Protein AF-A0Y397-F1 (afdb_monomer_lite)

Structure (mmCIF, N/CA/C/O backbone):
data_AF-A0Y397-F1
#
_entry.id   AF-A0Y397-F1
#
loop_
_atom_site.group_PDB
_atom_site.id
_atom_site.type_symbol
_atom_site.label_atom_id
_atom_site.label_alt_id
_atom_site.label_comp_id
_atom_site.label_asym_id
_atom_site.label_entity_id
_atom_site.label_seq_id
_atom_site.pdbx_PDB_ins_code
_atom_site.Cartn_x
_atom_site.Cartn_y
_atom_site.Cartn_z
_atom_site.occupancy
_atom_site.B_iso_or_equiv
_atom_site.auth_seq_id
_atom_site.auth_comp_id
_atom_site.auth_asym_id
_atom_site.auth_atom_id
_atom_site.pdbx_PDB_model_num
ATOM 1 N N . MET A 1 1 ? -2.874 13.224 1.429 1.00 87.00 1 MET A N 1
ATOM 2 C CA . MET A 1 1 ? -1.895 12.125 1.280 1.00 87.00 1 MET A CA 1
ATOM 3 C C . MET A 1 1 ? -0.955 12.474 0.139 1.00 87.00 1 MET A C 1
ATOM 5 O O . MET A 1 1 ? -1.397 13.154 -0.779 1.00 87.00 1 MET A O 1
ATOM 9 N N . GLY A 1 2 ? 0.309 12.069 0.234 1.00 95.25 2 GLY A N 1
ATOM 10 C CA . GLY A 1 2 ? 1.360 12.349 -0.747 1.00 95.25 2 GLY A CA 1
ATOM 11 C C . GLY A 1 2 ? 2.739 12.030 -0.165 1.00 95.25 2 GLY A C 1
ATOM 12 O O . GLY A 1 2 ? 2.872 11.860 1.050 1.00 95.25 2 GLY A O 1
ATOM 13 N N . ALA A 1 3 ? 3.752 11.938 -1.020 1.00 97.38 3 ALA A N 1
ATOM 14 C CA . ALA A 1 3 ? 5.127 11.607 -0.648 1.00 97.38 3 ALA A CA 1
ATOM 15 C C . ALA A 1 3 ? 6.130 12.373 -1.520 1.00 97.38 3 ALA A C 1
ATOM 17 O O . ALA A 1 3 ? 5.757 12.976 -2.526 1.00 97.38 3 ALA A O 1
ATOM 18 N N . HIS A 1 4 ? 7.411 12.357 -1.136 1.00 94.88 4 HIS A N 1
ATO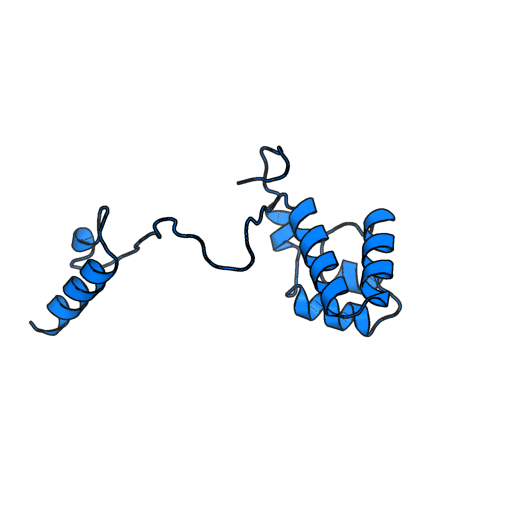M 19 C CA . HIS A 1 4 ? 8.512 12.944 -1.922 1.00 94.88 4 HIS A CA 1
ATOM 20 C C . HIS A 1 4 ? 8.325 14.437 -2.256 1.00 94.88 4 HIS A C 1
ATOM 22 O O . HIS A 1 4 ? 8.648 14.898 -3.350 1.00 94.88 4 HIS A O 1
ATOM 28 N N . GLY A 1 5 ? 7.749 15.200 -1.319 1.00 95.94 5 GLY A N 1
ATOM 29 C CA . GLY A 1 5 ? 7.466 16.631 -1.493 1.00 95.94 5 GLY A CA 1
ATOM 30 C C . GLY A 1 5 ? 6.319 16.944 -2.461 1.00 95.94 5 GLY A C 1
ATOM 31 O O . GLY A 1 5 ? 6.064 18.113 -2.739 1.00 95.94 5 GLY A O 1
ATOM 32 N N . GLN A 1 6 ? 5.617 15.926 -2.966 1.00 97.50 6 GLN A N 1
ATOM 33 C CA . GLN A 1 6 ? 4.489 16.095 -3.874 1.00 97.50 6 GLN A CA 1
ATOM 34 C C . GLN A 1 6 ? 3.173 16.170 -3.098 1.00 97.50 6 GLN A C 1
ATOM 36 O O . GLN A 1 6 ? 2.827 15.279 -2.322 1.00 97.50 6 GLN A O 1
ATOM 41 N N . TYR A 1 7 ? 2.406 17.229 -3.353 1.00 96.44 7 TYR A N 1
ATOM 42 C CA . TYR A 1 7 ? 1.102 17.486 -2.733 1.00 96.44 7 TYR A CA 1
ATOM 43 C C . TYR A 1 7 ? -0.034 16.798 -3.506 1.00 96.44 7 TYR A C 1
ATOM 45 O O . TYR A 1 7 ? -1.045 17.417 -3.833 1.00 96.44 7 TYR A O 1
ATOM 53 N N . LYS A 1 8 ? 0.148 15.520 -3.845 1.00 96.62 8 LYS A N 1
ATOM 54 C CA . LYS A 1 8 ? -0.838 14.721 -4.580 1.00 96.62 8 LYS A CA 1
ATOM 55 C C . LYS A 1 8 ? -0.718 13.236 -4.258 1.00 96.62 8 LYS A C 1
ATOM 57 O O . LYS A 1 8 ? 0.317 12.783 -3.778 1.00 96.62 8 LYS A O 1
ATOM 62 N N . TRP A 1 9 ? -1.778 12.497 -4.567 1.00 97.94 9 TRP A N 1
ATOM 63 C CA . TRP A 1 9 ? -1.823 11.041 -4.502 1.00 97.94 9 TRP A CA 1
ATOM 64 C C . TRP A 1 9 ? -2.618 10.518 -5.700 1.00 97.94 9 TRP A C 1
ATOM 66 O O . TRP A 1 9 ? -3.783 10.876 -5.867 1.00 97.94 9 TRP A O 1
ATOM 76 N N . GLU A 1 10 ? -1.984 9.704 -6.543 1.00 97.81 10 GLU A N 1
ATOM 77 C CA . GLU A 1 10 ? -2.588 9.208 -7.788 1.00 97.81 10 GLU A CA 1
ATOM 78 C C . GLU A 1 10 ? -3.328 7.894 -7.505 1.00 97.81 10 GLU A C 1
ATOM 80 O O . GLU A 1 10 ? -2.807 6.798 -7.729 1.00 97.81 10 GLU A O 1
ATOM 85 N N . ALA A 1 11 ? -4.545 7.994 -6.968 1.00 97.12 11 ALA A N 1
ATOM 86 C CA . ALA A 1 11 ? -5.345 6.830 -6.574 1.00 97.12 11 ALA A CA 1
ATOM 87 C C . ALA A 1 11 ? -5.588 5.850 -7.739 1.00 97.12 11 ALA A C 1
ATOM 89 O O . ALA A 1 11 ? -5.561 4.633 -7.543 1.00 97.12 11 ALA A O 1
ATOM 90 N N . ASP A 1 12 ? -5.745 6.369 -8.960 1.00 97.56 12 ASP A N 1
ATOM 91 C CA . ASP A 1 12 ? -5.968 5.568 -10.168 1.00 97.56 12 ASP A CA 1
ATOM 92 C C . ASP A 1 12 ? -4.789 4.643 -10.493 1.00 97.56 12 ASP A C 1
ATOM 94 O O . ASP A 1 12 ? -4.986 3.549 -11.027 1.00 97.56 12 ASP A O 1
ATOM 98 N N . VAL A 1 13 ? -3.562 5.033 -10.122 1.00 97.25 13 VAL A N 1
ATOM 99 C CA . VAL A 1 13 ? -2.377 4.174 -10.262 1.00 97.25 13 VAL A CA 1
ATOM 100 C C . VAL A 1 13 ? -2.531 2.935 -9.391 1.00 97.25 13 VAL A C 1
ATOM 102 O O . VAL A 1 13 ? -2.310 1.826 -9.870 1.00 97.25 13 VAL A O 1
ATOM 105 N N . VAL A 1 14 ? -2.944 3.115 -8.133 1.00 97.31 14 VAL A N 1
ATOM 106 C CA . VAL A 1 14 ? -3.162 2.010 -7.188 1.00 97.31 14 VAL A CA 1
ATOM 107 C C . VAL A 1 14 ? -4.333 1.143 -7.645 1.00 97.31 14 VAL A C 1
ATOM 109 O O . VAL A 1 14 ? -4.206 -0.077 -7.688 1.00 97.31 14 VAL A O 1
ATOM 112 N N . HIS A 1 15 ? -5.441 1.759 -8.059 1.00 97.56 15 HIS A N 1
ATOM 113 C CA . HIS A 1 15 ? -6.610 1.051 -8.585 1.00 97.56 15 HIS A CA 1
ATOM 114 C C . HIS A 1 15 ? -6.292 0.251 -9.864 1.00 97.56 15 HIS A C 1
ATOM 116 O O . HIS A 1 15 ? -6.877 -0.800 -10.118 1.00 97.56 15 HIS A O 1
ATOM 122 N N . GLY A 1 16 ? -5.331 0.717 -10.666 1.00 97.62 16 GLY A N 1
ATOM 123 C CA . GLY A 1 16 ? -4.840 0.031 -11.859 1.00 97.62 16 GLY A CA 1
ATOM 124 C C . GLY A 1 16 ? -3.922 -1.169 -11.593 1.00 97.62 16 GLY A C 1
ATOM 125 O O . GLY A 1 16 ? -3.559 -1.862 -12.546 1.00 97.62 16 GLY A O 1
ATOM 126 N N . VAL A 1 17 ? -3.531 -1.434 -10.341 1.00 98.31 17 VAL A N 1
ATOM 127 C CA . VAL A 1 17 ? -2.745 -2.617 -9.959 1.00 98.31 17 VAL A CA 1
ATOM 128 C C . VAL A 1 17 ? -3.689 -3.794 -9.690 1.00 98.31 17 VAL A C 1
ATOM 130 O O . VAL A 1 17 ? -4.446 -3.808 -8.726 1.00 98.31 17 VAL A O 1
ATOM 133 N N . LYS A 1 18 ? -3.635 -4.814 -10.550 1.00 98.38 18 LYS A N 1
ATOM 134 C CA . LYS A 1 18 ? -4.618 -5.914 -10.624 1.00 98.38 18 LYS A CA 1
ATOM 135 C C . LYS A 1 18 ? -4.232 -7.168 -9.836 1.00 98.38 18 LYS A C 1
ATOM 137 O O . LYS A 1 18 ? -4.950 -8.164 -9.877 1.00 98.38 18 LYS A O 1
ATOM 142 N N . ALA A 1 19 ? -3.081 -7.158 -9.173 1.00 98.25 19 ALA A N 1
ATOM 143 C CA . ALA A 1 19 ? -2.605 -8.256 -8.341 1.00 98.25 19 ALA A CA 1
ATOM 144 C C . ALA A 1 19 ? -1.665 -7.728 -7.251 1.00 98.25 19 ALA A C 1
ATOM 146 O O . ALA A 1 19 ? -1.100 -6.643 -7.378 1.00 98.25 19 ALA A O 1
ATOM 147 N N . THR A 1 20 ? -1.471 -8.497 -6.177 1.00 98.25 20 THR A N 1
ATOM 148 C CA . THR A 1 20 ? -0.524 -8.104 -5.124 1.00 98.25 20 THR A CA 1
ATOM 149 C C . THR A 1 20 ? 0.892 -7.997 -5.685 1.00 98.25 20 THR A C 1
ATOM 151 O O . THR A 1 20 ? 1.251 -8.716 -6.621 1.00 98.25 20 THR A O 1
ATOM 154 N N . ALA A 1 21 ? 1.738 -7.165 -5.072 1.00 97.88 21 ALA A N 1
ATOM 155 C CA . ALA A 1 21 ? 3.138 -7.074 -5.477 1.00 97.88 21 ALA A CA 1
ATOM 156 C C . ALA A 1 21 ? 3.834 -8.447 -5.459 1.00 97.88 21 ALA A C 1
ATOM 158 O O . ALA A 1 21 ? 4.607 -8.730 -6.361 1.00 97.88 21 ALA A O 1
ATOM 159 N N . GLY A 1 22 ? 3.519 -9.319 -4.490 1.00 98.38 22 GLY A N 1
ATOM 160 C CA . GLY A 1 22 ? 4.048 -10.689 -4.437 1.00 98.38 22 GLY A CA 1
ATOM 161 C C . GLY A 1 22 ? 3.647 -11.528 -5.651 1.00 98.38 22 GLY A C 1
ATOM 162 O O . GLY A 1 22 ? 4.503 -12.120 -6.299 1.00 98.38 22 GLY A O 1
ATOM 163 N N . THR A 1 23 ? 2.366 -11.518 -6.021 1.00 98.56 23 THR A N 1
ATOM 164 C CA . THR A 1 23 ? 1.867 -12.226 -7.212 1.00 98.56 23 THR A CA 1
ATOM 165 C C . THR A 1 23 ? 2.513 -11.705 -8.497 1.00 98.56 23 T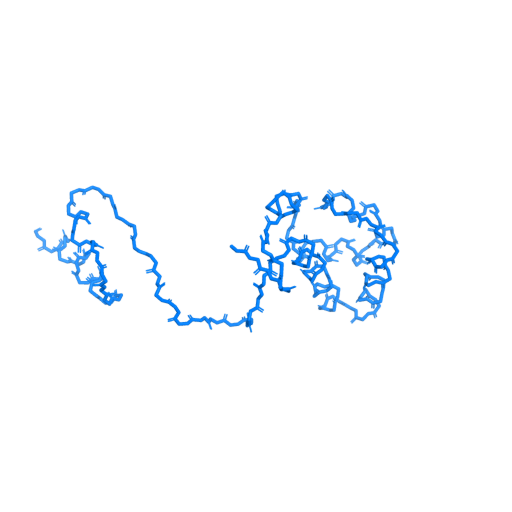HR A C 1
ATOM 167 O O . THR A 1 23 ? 2.922 -12.491 -9.348 1.00 98.56 23 THR A O 1
ATOM 170 N N . ILE A 1 24 ? 2.645 -10.381 -8.633 1.00 98.62 24 ILE A N 1
ATOM 171 C CA . ILE A 1 24 ? 3.314 -9.762 -9.785 1.00 98.62 24 ILE A CA 1
ATOM 172 C C . ILE A 1 24 ? 4.781 -10.201 -9.841 1.00 98.62 24 ILE A C 1
ATOM 174 O O . ILE A 1 24 ? 5.265 -10.567 -10.908 1.00 98.62 24 ILE A O 1
ATOM 178 N N . THR A 1 25 ? 5.476 -10.217 -8.700 1.00 98.69 25 THR A N 1
ATOM 179 C CA . THR A 1 25 ? 6.864 -10.684 -8.604 1.00 98.69 25 THR A CA 1
ATOM 180 C C . THR A 1 25 ? 7.027 -12.118 -9.095 1.00 98.69 25 THR A C 1
ATOM 182 O O . THR A 1 25 ? 7.912 -12.359 -9.909 1.00 98.69 25 THR A O 1
ATOM 185 N N . GLN A 1 26 ? 6.168 -13.047 -8.668 1.00 98.56 26 GLN A N 1
ATOM 186 C CA . GLN A 1 26 ? 6.253 -14.448 -9.098 1.00 98.56 26 GLN A CA 1
ATOM 187 C C . GLN A 1 26 ? 6.108 -14.584 -10.619 1.00 98.56 26 GLN A C 1
ATOM 189 O O . GLN A 1 26 ? 6.959 -15.181 -11.272 1.00 98.56 26 GLN A O 1
ATOM 194 N N . HIS A 1 27 ? 5.125 -13.908 -11.215 1.00 98.44 27 HIS A N 1
ATOM 195 C CA . HIS A 1 27 ? 4.968 -13.922 -12.671 1.00 98.44 27 HIS A CA 1
ATOM 196 C C . HIS A 1 27 ? 6.130 -13.264 -13.426 1.00 98.44 27 HIS A C 1
ATOM 198 O O . HIS A 1 27 ? 6.466 -13.684 -14.532 1.00 98.44 27 HIS A O 1
ATOM 204 N N . LEU A 1 28 ? 6.747 -12.227 -12.855 1.00 98.31 28 LEU A N 1
ATOM 205 C CA . LEU A 1 28 ? 7.935 -11.605 -13.440 1.00 98.31 28 LEU A CA 1
ATOM 206 C C . LEU A 1 28 ? 9.169 -12.516 -13.333 1.00 98.31 28 LEU A C 1
ATOM 208 O O . LEU A 1 28 ? 10.008 -12.495 -14.231 1.00 98.31 28 LEU A O 1
ATOM 212 N N . LEU A 1 29 ? 9.293 -13.320 -12.271 1.00 97.50 29 LEU A N 1
ATOM 213 C CA . LEU A 1 29 ? 10.366 -14.313 -12.144 1.00 97.50 29 LEU A CA 1
ATOM 214 C C . LEU A 1 29 ? 10.244 -15.394 -13.221 1.00 97.50 29 LEU A C 1
ATOM 216 O O . LEU A 1 29 ? 11.232 -15.692 -13.890 1.00 97.50 29 LEU A O 1
ATOM 220 N N . GLU A 1 30 ? 9.03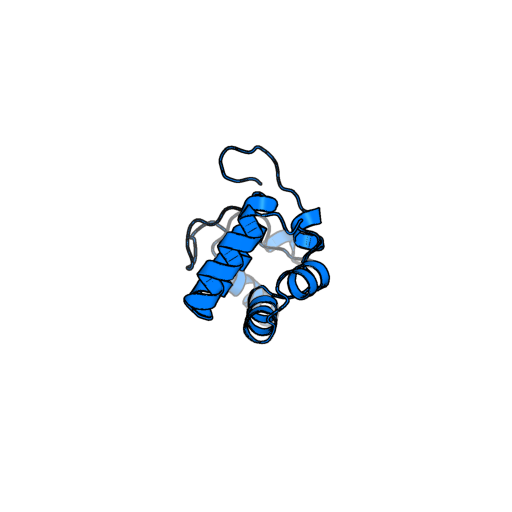4 -15.911 -13.426 1.00 96.94 30 GLU A N 1
ATOM 221 C CA . GLU A 1 30 ? 8.727 -17.013 -14.350 1.00 96.94 30 GLU A CA 1
ATOM 222 C C . GLU A 1 30 ? 8.801 -16.632 -15.840 1.00 96.94 30 GLU A C 1
ATOM 224 O O . GLU A 1 30 ? 8.913 -17.514 -16.688 1.00 96.94 30 GLU A O 1
ATOM 229 N N . SER A 1 31 ? 8.728 -15.339 -16.178 1.00 96.06 31 SER A N 1
ATOM 230 C CA . SER A 1 31 ? 8.644 -14.858 -17.566 1.00 96.06 31 SER A CA 1
ATOM 231 C C . SER A 1 31 ? 9.869 -14.056 -17.995 1.00 96.06 31 SER A C 1
ATOM 233 O O . SER A 1 31 ? 10.281 -13.132 -17.294 1.00 96.06 31 SER A O 1
ATOM 235 N N . ASP A 1 32 ? 10.398 -14.321 -19.189 1.00 94.44 32 ASP A N 1
ATOM 236 C CA . ASP A 1 32 ? 11.420 -13.471 -19.820 1.00 94.44 32 ASP A CA 1
ATOM 237 C C . ASP A 1 32 ? 10.830 -12.178 -20.413 1.00 94.44 32 ASP A C 1
ATOM 239 O O . ASP A 1 32 ? 11.519 -11.162 -20.517 1.00 94.44 32 ASP A O 1
ATOM 243 N N . ASP A 1 33 ? 9.532 -12.168 -20.738 1.00 96.94 33 ASP A N 1
ATOM 244 C CA . ASP A 1 33 ? 8.820 -10.969 -21.186 1.00 96.94 33 ASP A CA 1
ATOM 245 C C . ASP A 1 33 ? 8.240 -10.205 -19.989 1.00 96.94 33 ASP A C 1
ATOM 247 O O . ASP A 1 33 ? 7.068 -10.345 -19.617 1.00 96.94 33 ASP A O 1
ATOM 251 N N . LEU A 1 34 ? 9.084 -9.374 -19.374 1.00 97.50 34 LEU A N 1
ATOM 252 C CA . LEU A 1 34 ? 8.687 -8.534 -18.241 1.00 97.50 34 LEU A CA 1
ATOM 253 C C . LEU A 1 34 ? 7.636 -7.489 -18.630 1.00 97.50 34 LEU A C 1
ATOM 255 O O . LEU A 1 34 ? 6.783 -7.149 -17.814 1.00 97.50 34 LEU A O 1
ATOM 259 N N . LYS A 1 35 ? 7.674 -6.983 -19.869 1.00 98.06 35 LYS A N 1
ATOM 260 C CA . LYS A 1 35 ? 6.777 -5.918 -20.333 1.00 98.06 35 LYS A CA 1
ATOM 261 C C . LYS A 1 35 ? 5.339 -6.414 -20.415 1.00 98.06 35 LYS A C 1
ATOM 263 O O . LYS A 1 35 ? 4.429 -5.729 -19.949 1.00 98.06 35 LYS A O 1
ATOM 268 N N . SER A 1 36 ? 5.132 -7.589 -21.005 1.00 98.19 36 SER A N 1
ATOM 269 C CA . SER A 1 36 ? 3.804 -8.195 -21.116 1.00 98.19 36 SER A CA 1
ATOM 270 C C . SER A 1 36 ? 3.206 -8.482 -19.739 1.00 98.19 36 SER A C 1
ATOM 272 O O . SER A 1 36 ? 2.078 -8.070 -19.456 1.00 98.19 36 SER A O 1
ATOM 274 N N . VAL A 1 37 ? 3.989 -9.083 -18.834 1.00 98.38 37 VAL A N 1
ATOM 275 C CA . VAL A 1 37 ? 3.554 -9.335 -17.450 1.00 98.38 37 VAL A CA 1
ATOM 276 C C . VAL A 1 37 ? 3.235 -8.029 -16.719 1.00 98.38 37 VAL A C 1
ATOM 278 O O . VAL A 1 37 ? 2.179 -7.914 -16.097 1.00 98.38 37 VAL A O 1
ATOM 281 N N . TRP A 1 38 ? 4.103 -7.022 -16.823 1.00 98.31 38 TRP A N 1
ATOM 282 C CA . TRP A 1 38 ? 3.905 -5.731 -16.167 1.00 98.31 38 TRP A CA 1
ATOM 283 C C . TRP A 1 38 ? 2.628 -5.023 -16.636 1.00 98.31 38 TRP A C 1
ATOM 285 O O . TRP A 1 38 ? 1.826 -4.590 -15.808 1.00 98.31 38 TRP A O 1
ATOM 295 N N . ASN A 1 39 ? 2.393 -4.967 -17.949 1.00 98.12 39 ASN A N 1
ATOM 296 C CA . ASN A 1 39 ? 1.203 -4.339 -18.533 1.00 98.12 39 ASN A CA 1
ATOM 297 C C . ASN A 1 39 ? -0.082 -5.136 -18.263 1.00 98.12 39 ASN A C 1
ATOM 299 O O . ASN A 1 39 ? -1.177 -4.575 -18.229 1.00 98.12 39 ASN A O 1
ATOM 303 N N . LYS A 1 40 ? 0.028 -6.457 -18.070 1.00 98.38 40 LYS A N 1
ATOM 304 C CA . LYS A 1 40 ? -1.110 -7.291 -17.674 1.00 98.38 40 LYS A CA 1
ATOM 305 C C . LYS A 1 40 ? -1.619 -6.888 -16.292 1.00 98.38 40 LYS A C 1
ATOM 307 O O . LYS A 1 40 ? -2.833 -6.784 -16.109 1.00 98.38 40 LYS A O 1
ATOM 312 N N . TYR A 1 41 ? -0.709 -6.662 -15.343 1.00 98.44 41 TYR A N 1
ATOM 313 C CA . TYR A 1 41 ? -1.049 -6.461 -13.933 1.00 98.44 41 TYR A CA 1
ATOM 314 C C . TYR A 1 41 ? -1.027 -5.011 -13.458 1.00 98.44 41 TYR A C 1
ATOM 316 O O . TYR A 1 41 ? -1.504 -4.748 -12.358 1.00 98.44 41 TYR A O 1
ATOM 324 N N . THR A 1 42 ? -0.509 -4.073 -14.246 1.00 97.88 42 THR A N 1
ATOM 325 C CA . THR A 1 42 ? -0.454 -2.659 -13.868 1.00 97.88 42 THR A CA 1
ATOM 326 C C . THR A 1 42 ? -0.841 -1.764 -15.041 1.00 97.88 42 THR A C 1
ATOM 328 O O . THR A 1 42 ? -0.594 -2.097 -16.199 1.00 97.88 42 THR A O 1
ATOM 331 N N . SER A 1 43 ? -1.398 -0.593 -14.733 1.00 95.38 43 SER A N 1
ATOM 332 C CA . SER A 1 43 ? -1.578 0.504 -15.696 1.00 95.38 43 SER A CA 1
ATOM 333 C C . SER A 1 43 ? -0.361 1.443 -15.762 1.00 95.38 43 SER A C 1
ATOM 335 O O . SER A 1 43 ? -0.427 2.502 -16.381 1.00 95.38 43 SER A O 1
ATOM 337 N N . ILE A 1 44 ? 0.747 1.091 -15.098 1.00 97.62 44 ILE A N 1
ATOM 338 C CA . ILE A 1 44 ? 1.956 1.917 -15.023 1.00 97.62 44 ILE A CA 1
ATOM 339 C C . ILE A 1 44 ? 2.770 1.711 -16.297 1.00 97.62 44 ILE A C 1
ATOM 341 O O . ILE A 1 44 ? 3.062 0.577 -16.676 1.00 97.62 44 ILE A O 1
ATOM 345 N N . ALA A 1 45 ? 3.196 2.800 -16.936 1.00 96.12 45 ALA A N 1
ATOM 346 C CA . ALA A 1 45 ? 4.006 2.720 -18.143 1.00 96.12 45 ALA A CA 1
ATOM 347 C C . ALA A 1 45 ? 5.306 1.921 -17.914 1.00 96.12 45 ALA A C 1
ATOM 349 O O . ALA A 1 45 ? 6.076 2.182 -16.984 1.00 96.12 45 ALA A O 1
ATOM 350 N N . PHE A 1 46 ? 5.582 0.973 -18.813 1.00 97.00 46 PHE A N 1
ATOM 351 C CA . PHE A 1 46 ? 6.836 0.217 -18.842 1.00 97.00 46 PHE A CA 1
ATOM 352 C C . PHE A 1 46 ? 7.957 1.054 -19.483 1.00 97.00 46 PHE A C 1
ATOM 354 O O . PHE A 1 46 ? 8.368 0.822 -20.622 1.00 97.00 46 PHE A O 1
ATOM 361 N N . THR A 1 47 ? 8.384 2.100 -18.773 1.00 97.88 47 THR A N 1
ATOM 362 C CA . THR A 1 47 ? 9.448 3.021 -19.199 1.00 97.88 47 THR A CA 1
ATOM 363 C C . THR A 1 47 ? 10.820 2.331 -19.210 1.00 97.88 47 THR A C 1
ATOM 365 O O . THR A 1 47 ? 10.993 1.304 -18.549 1.00 97.88 47 THR A O 1
ATOM 368 N N . PRO A 1 48 ? 11.831 2.883 -19.912 1.00 97.88 48 PRO A N 1
ATOM 369 C CA . PRO A 1 48 ? 13.198 2.357 -19.858 1.00 97.88 48 PRO A CA 1
ATOM 370 C C . PRO A 1 48 ? 13.765 2.272 -18.433 1.00 97.88 48 PRO A C 1
ATOM 372 O O . PRO A 1 48 ? 14.440 1.304 -18.102 1.00 97.88 48 PRO A O 1
ATOM 375 N N . GLU A 1 49 ? 13.444 3.242 -17.575 1.00 97.19 49 GLU A N 1
ATOM 376 C CA . GLU A 1 49 ? 13.854 3.250 -16.166 1.00 97.19 49 GLU A CA 1
ATOM 377 C C . GLU A 1 49 ? 13.230 2.087 -15.382 1.00 97.19 49 GLU A C 1
ATOM 379 O O . GLU A 1 49 ? 13.944 1.318 -14.736 1.00 97.19 49 GLU A O 1
ATOM 384 N N . 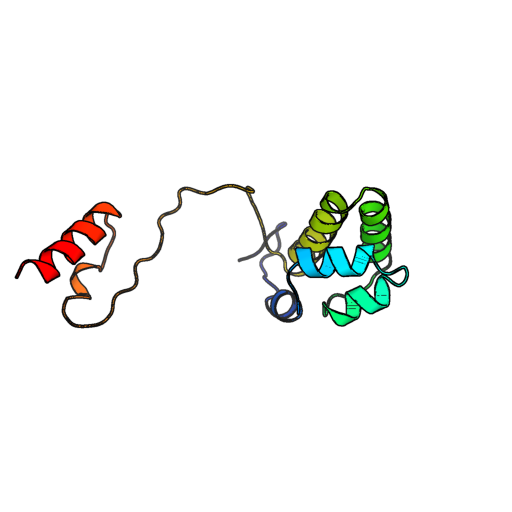ASN A 1 50 ? 11.910 1.896 -15.502 1.00 97.25 50 ASN A N 1
ATOM 385 C CA . ASN A 1 50 ? 11.210 0.787 -14.852 1.00 97.25 50 ASN A CA 1
ATOM 386 C C . ASN A 1 50 ? 11.698 -0.567 -15.372 1.00 97.25 50 ASN A C 1
ATOM 388 O O . ASN A 1 50 ? 11.869 -1.497 -14.585 1.00 97.25 50 ASN A O 1
ATOM 392 N N . LYS A 1 51 ? 11.975 -0.670 -16.677 1.00 97.50 51 LYS A N 1
ATOM 393 C CA . LYS A 1 51 ? 12.564 -1.866 -17.284 1.00 97.50 51 LYS A CA 1
ATOM 394 C C . LYS A 1 51 ? 13.897 -2.213 -16.618 1.00 97.50 51 LYS A C 1
ATOM 396 O O . LYS A 1 51 ? 14.033 -3.316 -16.101 1.00 97.50 51 LYS A O 1
ATOM 401 N N . ILE A 1 52 ? 14.840 -1.268 -16.584 1.00 98.00 52 ILE A N 1
ATOM 402 C CA . ILE A 1 52 ? 16.169 -1.478 -15.989 1.00 98.00 52 ILE A CA 1
ATOM 403 C C . ILE A 1 52 ? 16.037 -1.884 -14.517 1.00 98.00 52 ILE A C 1
ATOM 405 O O . ILE A 1 52 ? 16.664 -2.849 -14.084 1.00 98.00 52 ILE A O 1
ATOM 409 N N . LYS A 1 53 ? 15.179 -1.193 -13.758 1.00 98.00 53 LYS A N 1
ATOM 410 C CA . LYS A 1 53 ? 14.941 -1.474 -12.337 1.00 98.00 53 LYS A CA 1
ATOM 411 C C . LYS A 1 53 ? 14.402 -2.888 -12.108 1.00 98.00 53 LYS A C 1
ATOM 413 O O . LYS A 1 53 ? 14.863 -3.574 -11.200 1.00 98.00 53 LYS A O 1
ATOM 418 N N . LEU A 1 54 ? 13.455 -3.341 -12.930 1.00 98.31 54 LEU A N 1
ATOM 419 C CA . LEU A 1 54 ? 12.887 -4.688 -12.840 1.00 98.31 54 LEU A CA 1
ATOM 420 C C . LEU A 1 54 ? 13.882 -5.768 -13.285 1.00 98.31 54 LEU A C 1
ATOM 422 O O . LEU A 1 54 ? 13.986 -6.790 -12.615 1.00 98.31 54 LEU A O 1
ATOM 426 N N . GLU A 1 55 ? 14.643 -5.548 -14.360 1.00 98.06 55 GLU A N 1
ATOM 427 C CA . GLU A 1 55 ? 15.658 -6.498 -14.846 1.00 98.06 55 GLU A CA 1
ATOM 428 C C . GLU A 1 55 ? 16.786 -6.697 -13.826 1.00 98.06 55 GLU A C 1
ATOM 430 O O . GLU A 1 55 ? 17.144 -7.832 -13.503 1.00 98.06 55 GLU A O 1
ATOM 435 N N . GLN A 1 56 ? 17.303 -5.602 -13.259 1.00 98.12 56 GLN A N 1
ATOM 436 C CA . GLN A 1 56 ? 18.318 -5.651 -12.204 1.00 98.12 56 GLN A CA 1
ATOM 437 C C . GLN A 1 56 ? 17.784 -6.333 -10.944 1.00 98.12 56 GLN A C 1
ATOM 439 O O . GLN A 1 56 ? 18.440 -7.195 -10.372 1.00 98.12 56 GLN A O 1
ATOM 444 N N . ALA A 1 57 ? 16.571 -5.989 -10.514 1.00 98.38 57 ALA A N 1
ATOM 445 C CA . ALA A 1 57 ? 16.000 -6.592 -9.321 1.00 98.38 57 ALA A CA 1
ATOM 446 C C . ALA A 1 57 ? 15.677 -8.083 -9.519 1.00 98.38 57 ALA A C 1
ATOM 448 O O . ALA A 1 57 ? 15.843 -8.869 -8.589 1.00 98.38 57 ALA A O 1
ATOM 449 N N . LYS A 1 58 ? 15.279 -8.491 -10.733 1.00 98.19 58 LYS A N 1
ATOM 450 C CA . LYS A 1 58 ? 15.046 -9.897 -11.084 1.00 98.19 58 LYS A CA 1
ATOM 451 C C . LYS A 1 58 ? 16.324 -10.727 -10.965 1.00 98.19 58 LYS A C 1
ATOM 453 O O . LYS A 1 58 ? 16.269 -11.813 -10.395 1.00 98.19 58 LYS A O 1
ATOM 458 N N . SER A 1 59 ? 17.470 -10.222 -11.431 1.00 97.62 59 SER A N 1
ATOM 459 C CA . SER A 1 59 ? 18.750 -10.943 -11.313 1.00 97.62 59 SER A CA 1
ATOM 460 C C . SER A 1 59 ? 19.241 -11.080 -9.865 1.00 97.62 59 SER A C 1
ATOM 462 O O . SER A 1 59 ? 20.007 -11.990 -9.556 1.00 97.62 59 SER A O 1
ATOM 464 N N . MET A 1 60 ? 18.756 -10.224 -8.962 1.00 97.94 60 MET A N 1
ATOM 465 C CA . MET A 1 60 ? 19.029 -10.275 -7.521 1.00 97.94 60 MET A CA 1
ATOM 466 C C . MET A 1 60 ? 18.058 -11.181 -6.738 1.00 97.94 60 MET A C 1
ATOM 468 O O . MET A 1 60 ? 18.248 -11.392 -5.539 1.00 97.94 60 MET A O 1
ATOM 472 N N . GLY A 1 61 ? 17.028 -11.722 -7.396 1.00 97.31 61 GLY A N 1
ATOM 473 C CA . GLY A 1 61 ? 16.077 -12.675 -6.827 1.00 97.31 61 GLY A CA 1
ATOM 474 C C . GLY A 1 61 ? 14.774 -12.068 -6.293 1.00 97.31 61 GLY A C 1
ATOM 475 O O . GLY A 1 61 ? 14.548 -10.857 -6.307 1.00 97.31 61 GLY A O 1
ATOM 476 N N . ASP A 1 62 ? 13.902 -12.949 -5.797 1.00 97.94 62 ASP A N 1
ATOM 477 C CA . ASP A 1 62 ? 12.501 -12.665 -5.446 1.00 97.94 62 ASP A CA 1
ATOM 478 C C . ASP A 1 62 ? 12.324 -11.446 -4.529 1.00 97.94 62 ASP A C 1
ATOM 480 O O . ASP A 1 62 ? 11.592 -10.509 -4.846 1.00 97.94 62 ASP A O 1
ATOM 484 N N . LYS A 1 63 ? 13.072 -11.388 -3.421 1.00 98.12 63 LYS A N 1
ATOM 485 C CA . LYS A 1 63 ? 12.963 -10.281 -2.459 1.00 98.12 63 LYS A CA 1
ATOM 486 C C . LYS A 1 63 ? 13.302 -8.926 -3.086 1.00 98.12 63 LYS A C 1
ATOM 488 O O . LYS A 1 63 ? 12.609 -7.942 -2.822 1.00 98.12 63 LYS A O 1
ATOM 493 N N . ALA A 1 64 ? 14.361 -8.865 -3.892 1.00 98.50 64 ALA A N 1
ATOM 494 C CA . ALA A 1 64 ? 14.774 -7.635 -4.557 1.00 98.50 64 ALA A CA 1
ATOM 495 C C . ALA A 1 64 ? 13.729 -7.209 -5.594 1.00 98.50 64 ALA A C 1
ATOM 497 O O . ALA A 1 64 ? 13.306 -6.050 -5.600 1.00 98.50 64 ALA A O 1
ATOM 498 N N . LEU A 1 65 ? 13.238 -8.154 -6.400 1.00 98.69 65 LEU A N 1
ATOM 499 C CA . LEU A 1 65 ? 12.194 -7.889 -7.385 1.00 98.69 65 LEU A CA 1
ATOM 500 C C . LEU A 1 65 ? 10.887 -7.424 -6.732 1.00 98.69 65 LEU A C 1
ATOM 502 O O . LEU A 1 65 ? 10.273 -6.469 -7.203 1.00 98.69 65 LEU A O 1
ATOM 506 N N . ASN A 1 66 ? 10.490 -8.011 -5.603 1.00 98.75 66 ASN A N 1
ATOM 507 C CA . ASN A 1 66 ? 9.316 -7.569 -4.855 1.00 98.75 66 ASN A CA 1
ATOM 508 C C . ASN A 1 66 ? 9.441 -6.136 -4.331 1.00 98.75 66 ASN A C 1
ATOM 510 O O . ASN A 1 66 ? 8.484 -5.361 -4.394 1.00 98.75 66 ASN A O 1
ATOM 514 N N . LEU A 1 67 ? 10.620 -5.755 -3.834 1.00 98.50 67 LEU A N 1
ATOM 515 C CA . LEU A 1 67 ? 10.885 -4.379 -3.415 1.00 98.50 67 LEU A CA 1
ATOM 516 C C . LEU A 1 67 ? 10.854 -3.408 -4.601 1.00 98.50 67 LEU A C 1
ATOM 518 O O . LEU A 1 67 ? 10.271 -2.333 -4.476 1.00 98.50 67 LEU A O 1
ATOM 522 N N . ALA A 1 68 ? 11.402 -3.797 -5.755 1.00 98.62 68 ALA A N 1
ATOM 523 C CA . ALA A 1 68 ? 11.354 -2.987 -6.968 1.00 98.62 68 ALA A CA 1
ATOM 524 C C . ALA A 1 68 ? 9.915 -2.753 -7.450 1.00 98.62 68 ALA A C 1
ATOM 526 O O . ALA A 1 68 ? 9.543 -1.605 -7.690 1.00 98.62 68 ALA A O 1
ATOM 527 N N . VAL A 1 69 ? 9.087 -3.805 -7.506 1.00 98.69 69 VAL A N 1
ATOM 528 C CA . VAL A 1 69 ? 7.656 -3.709 -7.852 1.00 98.69 69 VAL A CA 1
ATOM 529 C C . VAL A 1 69 ? 6.937 -2.737 -6.910 1.00 98.69 69 VAL A C 1
ATOM 531 O O . VAL A 1 69 ? 6.285 -1.800 -7.371 1.00 98.69 69 VAL A O 1
ATOM 534 N N . LYS A 1 70 ? 7.094 -2.905 -5.587 1.00 98.56 70 LYS A N 1
ATOM 535 C CA . LYS A 1 70 ? 6.465 -2.022 -4.587 1.00 98.56 70 LYS A CA 1
ATOM 536 C C . LYS A 1 70 ? 6.935 -0.576 -4.701 1.00 98.56 70 LYS A C 1
ATOM 538 O O . LYS A 1 70 ? 6.112 0.328 -4.578 1.00 98.56 70 LYS A O 1
ATOM 543 N N . SER A 1 71 ? 8.228 -0.357 -4.933 1.00 98.31 71 SER A N 1
ATOM 544 C CA . SER A 1 71 ? 8.792 0.986 -5.087 1.00 98.31 71 SER A CA 1
ATOM 545 C C . SER A 1 71 ? 8.240 1.669 -6.330 1.00 98.31 71 SER A C 1
ATOM 547 O O . SER A 1 71 ? 7.737 2.773 -6.202 1.00 98.31 71 SER A O 1
ATOM 549 N N . ILE A 1 72 ? 8.210 1.008 -7.494 1.00 98.62 72 ILE A N 1
ATOM 550 C CA . ILE A 1 72 ? 7.640 1.607 -8.713 1.00 98.62 72 ILE A CA 1
ATOM 551 C C . ILE A 1 72 ? 6.178 2.024 -8.488 1.00 98.62 72 ILE A C 1
ATOM 553 O O . ILE A 1 72 ? 5.803 3.146 -8.826 1.00 98.62 72 ILE A O 1
ATOM 557 N N . ILE A 1 73 ? 5.361 1.162 -7.872 1.00 98.50 73 ILE A N 1
ATOM 558 C CA . ILE A 1 73 ? 3.955 1.475 -7.567 1.00 98.50 73 ILE A CA 1
ATOM 559 C C . ILE A 1 73 ? 3.850 2.646 -6.578 1.00 98.50 73 ILE A C 1
ATOM 561 O O . ILE A 1 73 ? 3.052 3.563 -6.785 1.00 98.50 73 ILE A O 1
ATOM 565 N N . SER A 1 74 ? 4.651 2.636 -5.511 1.00 98.25 74 SER A N 1
ATOM 566 C CA . SER A 1 74 ? 4.613 3.668 -4.466 1.00 98.25 74 SER A CA 1
ATOM 567 C C . SER A 1 74 ? 5.077 5.023 -4.994 1.00 98.25 74 SE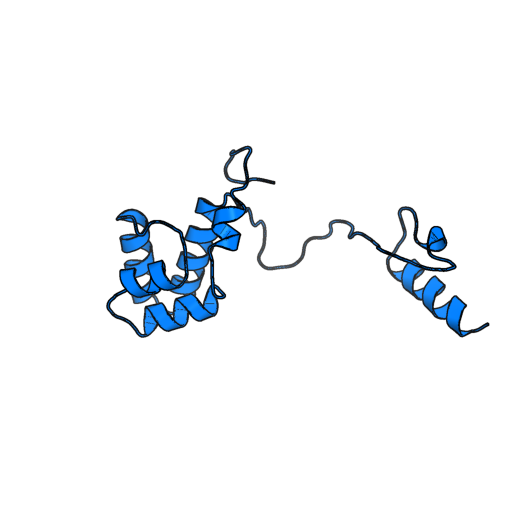R A C 1
ATOM 569 O O . SER A 1 74 ? 4.401 6.022 -4.773 1.00 98.25 74 SER A O 1
ATOM 571 N N . ASP A 1 75 ? 6.166 5.051 -5.759 1.00 97.88 75 ASP A N 1
ATOM 572 C CA . ASP A 1 75 ? 6.732 6.274 -6.327 1.00 97.88 75 ASP A CA 1
ATOM 573 C C . ASP A 1 75 ? 5.792 6.873 -7.383 1.00 97.88 75 ASP A C 1
ATOM 575 O O . ASP A 1 75 ? 5.529 8.072 -7.362 1.00 97.88 75 ASP A O 1
ATOM 579 N N . THR A 1 76 ? 5.200 6.036 -8.245 1.00 97.81 76 THR A N 1
ATOM 580 C CA . THR A 1 76 ? 4.244 6.492 -9.273 1.00 97.81 76 THR A CA 1
ATOM 581 C C . THR A 1 76 ? 2.941 7.012 -8.657 1.00 97.81 76 THR A C 1
ATOM 583 O O . THR A 1 76 ? 2.351 7.958 -9.172 1.00 97.81 76 THR A O 1
ATOM 586 N N . SER A 1 77 ? 2.484 6.411 -7.551 1.00 98.12 77 SER A N 1
ATOM 587 C CA . SER A 1 77 ? 1.262 6.839 -6.850 1.00 98.12 77 SER A CA 1
ATOM 588 C C . SER A 1 77 ? 1.484 7.945 -5.816 1.00 98.12 77 SER A C 1
ATOM 590 O O . SER A 1 77 ? 0.510 8.486 -5.294 1.00 98.12 77 SER A O 1
ATOM 592 N N . PHE A 1 78 ? 2.740 8.293 -5.518 1.00 98.25 78 PHE A N 1
ATOM 593 C CA . PHE A 1 78 ? 3.137 9.159 -4.400 1.00 98.25 78 PHE A CA 1
ATOM 594 C C . PHE A 1 78 ? 2.666 8.630 -3.035 1.00 98.25 78 PHE A C 1
ATOM 596 O O . PHE A 1 78 ? 2.288 9.389 -2.141 1.00 98.25 78 PHE A O 1
ATOM 603 N N . THR A 1 79 ? 2.689 7.307 -2.867 1.00 98.31 79 THR A N 1
ATOM 604 C CA . THR A 1 79 ? 2.427 6.640 -1.588 1.00 98.31 79 THR A CA 1
ATOM 605 C C . THR A 1 79 ? 3.708 6.576 -0.759 1.00 98.31 79 THR A C 1
ATOM 607 O O . THR A 1 79 ? 4.715 6.027 -1.200 1.00 98.31 79 THR A O 1
ATOM 610 N N . GLY A 1 80 ? 3.670 7.121 0.458 1.00 97.19 80 GLY A N 1
ATOM 611 C CA . GLY A 1 80 ? 4.807 7.128 1.379 1.00 97.19 80 GLY A CA 1
ATOM 612 C C . GLY A 1 80 ? 4.749 6.001 2.409 1.00 97.19 80 GLY A C 1
ATOM 613 O O . GLY A 1 80 ? 3.673 5.637 2.878 1.00 97.19 80 GLY A O 1
ATOM 614 N N . TRP A 1 81 ? 5.921 5.503 2.805 1.00 97.56 81 TRP A N 1
ATOM 615 C CA . TRP A 1 81 ? 6.093 4.515 3.872 1.00 97.56 81 TRP A CA 1
ATOM 616 C C . TRP A 1 81 ? 7.225 4.949 4.802 1.00 97.56 81 TRP A C 1
ATOM 618 O O . TRP A 1 81 ? 8.261 5.415 4.333 1.00 97.56 81 TRP A O 1
ATOM 628 N N . THR A 1 82 ? 7.044 4.782 6.112 1.00 96.44 82 THR A N 1
ATOM 629 C CA . THR A 1 82 ? 8.063 5.125 7.123 1.00 96.44 82 THR A CA 1
ATOM 630 C C . THR A 1 82 ? 8.733 3.899 7.736 1.00 96.44 82 THR A C 1
ATOM 632 O O . THR A 1 82 ? 9.888 3.970 8.145 1.00 96.44 82 THR A O 1
ATOM 635 N N . THR A 1 83 ? 8.032 2.766 7.807 1.00 96.31 83 THR A N 1
ATOM 636 C CA . THR A 1 83 ? 8.521 1.530 8.428 1.00 96.31 83 THR A CA 1
ATOM 637 C C . THR A 1 83 ? 7.832 0.306 7.823 1.00 96.31 83 THR A C 1
ATOM 639 O O . THR A 1 83 ? 6.739 0.411 7.271 1.00 96.31 83 THR A O 1
ATOM 642 N N . GLY A 1 84 ? 8.474 -0.860 7.935 1.00 94.94 84 GLY A N 1
ATOM 643 C CA . GLY A 1 84 ? 7.846 -2.164 7.691 1.00 94.94 84 GLY A CA 1
ATOM 644 C C . GLY A 1 84 ? 7.155 -2.761 8.927 1.00 94.94 84 GLY A C 1
ATOM 645 O O . GLY A 1 84 ? 6.658 -3.880 8.845 1.00 94.94 84 GLY A O 1
ATOM 646 N N . GLY A 1 85 ? 7.179 -2.058 10.066 1.00 96.50 85 GLY A N 1
ATOM 647 C CA . GLY A 1 85 ? 6.503 -2.430 11.313 1.00 96.50 85 GLY A CA 1
ATOM 648 C C . GLY A 1 85 ? 5.251 -1.588 11.593 1.00 96.50 85 GLY A C 1
ATOM 649 O O . GLY A 1 85 ? 4.646 -1.033 10.680 1.00 96.50 85 GLY A O 1
ATOM 650 N N . HIS A 1 86 ? 4.868 -1.480 12.868 1.00 97.81 86 HIS A N 1
ATOM 651 C CA . HIS A 1 86 ? 3.720 -0.676 13.310 1.00 97.81 86 HIS A CA 1
ATOM 652 C C . HIS A 1 86 ? 4.114 0.771 13.657 1.00 97.81 86 HIS A C 1
ATOM 654 O O . HIS A 1 86 ? 5.275 1.059 13.952 1.00 97.81 86 HIS A O 1
ATOM 660 N N . THR A 1 87 ? 3.130 1.673 13.668 1.00 96.62 87 THR A N 1
ATOM 661 C CA . THR A 1 87 ? 3.232 3.033 14.222 1.00 96.62 87 THR A CA 1
ATOM 662 C C . THR A 1 87 ? 2.228 3.200 15.369 1.00 96.62 87 THR A C 1
ATOM 664 O O . THR A 1 87 ? 1.303 2.404 15.501 1.00 96.62 87 THR A O 1
ATOM 667 N N . ALA A 1 88 ? 2.424 4.209 16.220 1.00 96.69 88 ALA A N 1
ATOM 668 C CA . ALA A 1 88 ? 1.643 4.414 17.447 1.00 96.69 88 ALA A CA 1
ATOM 669 C C . ALA A 1 88 ? 0.573 5.517 17.324 1.00 96.69 88 ALA A C 1
ATOM 671 O O . ALA A 1 88 ? 0.206 6.125 18.323 1.00 96.69 88 ALA A O 1
ATOM 672 N N . VAL A 1 89 ? 0.130 5.839 16.104 1.00 97.06 89 VAL A N 1
ATOM 673 C CA . VAL A 1 89 ? -0.938 6.832 15.914 1.00 97.06 89 VAL A CA 1
ATOM 674 C C . VAL A 1 89 ? -2.269 6.261 16.404 1.00 97.06 89 VAL A C 1
ATOM 676 O O . VAL A 1 89 ? -2.547 5.082 16.174 1.00 97.06 89 VAL A O 1
ATOM 679 N N . ASP A 1 90 ? -3.089 7.092 17.048 1.00 97.88 90 ASP A N 1
ATOM 680 C CA . ASP A 1 90 ? -4.445 6.709 17.445 1.00 97.88 90 ASP A CA 1
ATOM 681 C C . ASP A 1 90 ? -5.244 6.200 16.232 1.00 97.88 90 ASP A C 1
ATOM 683 O O . ASP A 1 90 ? -5.157 6.747 15.125 1.00 97.88 90 ASP A O 1
ATOM 687 N N . VAL A 1 91 ? -6.037 5.146 16.442 1.00 97.62 91 VAL A N 1
ATOM 688 C CA . VAL A 1 91 ? -6.896 4.547 15.410 1.00 97.62 91 VAL A CA 1
ATOM 689 C C . VAL A 1 91 ? -8.353 4.959 15.602 1.00 97.62 91 VAL A C 1
ATOM 691 O O . VAL A 1 91 ? -8.809 5.218 16.712 1.00 97.62 91 VAL A O 1
ATOM 694 N N . GLN A 1 92 ? -9.097 5.027 14.500 1.00 98.06 92 GLN A N 1
ATOM 695 C CA . GLN A 1 92 ? -10.505 5.423 14.511 1.00 98.06 92 GLN A CA 1
ATOM 696 C C . GLN A 1 92 ? -11.397 4.312 15.081 1.00 98.06 92 GLN A C 1
ATOM 698 O O . GLN A 1 92 ? -11.164 3.129 14.832 1.00 98.06 92 GLN A O 1
ATOM 703 N N . VAL A 1 93 ? -12.460 4.711 15.782 1.00 98.12 93 VAL A N 1
ATOM 704 C CA . VAL A 1 93 ? -13.520 3.819 16.268 1.00 98.12 93 VAL A CA 1
ATOM 705 C C . VAL A 1 93 ? -14.802 4.126 15.500 1.00 98.12 93 VAL A C 1
ATOM 707 O O . VAL A 1 93 ? -15.233 5.277 15.440 1.00 98.12 93 VAL A O 1
ATOM 710 N N . PHE A 1 94 ? -15.417 3.096 14.921 1.00 97.88 94 PHE A N 1
ATOM 711 C CA . PHE A 1 94 ? -16.701 3.191 14.227 1.00 97.88 94 PHE A CA 1
ATOM 712 C C . PHE A 1 94 ? -17.724 2.317 14.954 1.00 97.88 94 PHE A C 1
ATOM 714 O O . PHE A 1 94 ? -17.464 1.141 15.196 1.00 97.88 94 PHE A O 1
ATOM 721 N N . ALA A 1 95 ? -18.884 2.880 15.285 1.00 97.62 95 ALA A N 1
ATOM 722 C CA . ALA A 1 95 ? -19.974 2.172 15.949 1.00 97.62 95 ALA A CA 1
ATOM 723 C C . ALA A 1 95 ? -21.319 2.544 15.313 1.00 97.62 95 ALA A C 1
ATOM 725 O O . ALA A 1 95 ? -21.495 3.653 14.809 1.00 97.62 95 ALA A O 1
ATOM 726 N N . TYR A 1 96 ? -22.275 1.617 15.344 1.00 97.88 96 TYR A N 1
ATOM 727 C CA . TYR A 1 96 ? -23.633 1.817 14.842 1.00 97.88 96 TYR A CA 1
ATOM 728 C C . TYR A 1 96 ? -24.638 1.065 15.718 1.00 97.88 96 TYR A C 1
ATOM 730 O O . TYR A 1 96 ? -24.329 -0.004 16.242 1.00 97.88 96 TYR A O 1
ATOM 738 N N . GLY A 1 97 ? -25.851 1.608 15.839 1.00 96.75 97 GLY A N 1
ATOM 739 C CA . GLY A 1 97 ? -26.940 1.026 16.623 1.00 96.75 97 GLY A CA 1
ATOM 740 C C . GLY A 1 97 ? -27.120 1.679 17.996 1.00 96.75 97 GLY A C 1
ATOM 741 O O . GLY A 1 97 ? -26.528 2.714 18.306 1.00 96.75 97 GLY A O 1
ATOM 742 N N . LYS A 1 98 ? -27.986 1.079 18.820 1.00 95.00 98 LYS A N 1
ATOM 743 C CA . LYS A 1 98 ? -28.259 1.541 20.189 1.00 95.00 98 LYS A CA 1
ATOM 744 C C . LYS A 1 98 ? -26.976 1.463 21.027 1.00 95.00 98 LYS A C 1
ATOM 746 O O . LYS A 1 98 ? -26.362 0.404 21.071 1.00 95.00 98 LYS A O 1
ATOM 751 N N . GLY A 1 99 ? -26.594 2.556 21.690 1.00 94.75 99 GLY A N 1
ATOM 752 C CA . GLY A 1 99 ? -25.363 2.622 22.483 1.00 94.75 99 GLY A CA 1
ATOM 753 C C . GLY A 1 99 ? -24.133 3.087 21.697 1.00 94.75 99 GLY A C 1
ATOM 754 O O . GLY A 1 99 ? -23.069 3.238 22.293 1.00 94.75 99 GLY A O 1
ATOM 755 N N . SER A 1 100 ? -24.245 3.342 20.384 1.00 97.44 100 SER A N 1
ATOM 756 C CA . SER A 1 100 ? -23.126 3.827 19.552 1.00 97.44 100 SER A CA 1
ATOM 757 C C . SER A 1 100 ? -22.505 5.133 20.064 1.00 97.44 100 SER A C 1
ATOM 759 O O . SER A 1 100 ? -21.298 5.337 19.947 1.00 97.44 100 SER A O 1
ATOM 761 N N . GLU A 1 101 ? -23.306 5.982 20.707 1.00 97.38 101 GLU A N 1
ATOM 762 C CA . GLU A 1 101 ? -22.885 7.226 21.343 1.00 97.38 101 GLU A CA 1
ATOM 763 C C . GLU A 1 101 ? -21.840 7.020 22.450 1.00 97.38 101 GLU A C 1
ATOM 765 O O . GLU A 1 101 ? -21.036 7.916 22.698 1.00 97.38 101 GLU A O 1
ATOM 770 N N . GLN A 1 102 ? -21.778 5.830 23.064 1.00 97.19 102 GLN A N 1
ATOM 771 C CA . GLN A 1 102 ? -20.780 5.503 24.089 1.00 97.19 102 GLN A CA 1
ATOM 772 C C . GLN A 1 102 ? -19.358 5.370 23.522 1.00 97.19 102 GLN A C 1
ATOM 774 O O . GLN A 1 102 ? -18.391 5.362 24.286 1.00 97.19 102 GLN A O 1
ATOM 779 N N . PHE A 1 103 ? -19.207 5.278 22.197 1.00 97.81 103 PHE A N 1
ATOM 780 C CA . PHE A 1 103 ? -17.913 5.169 21.517 1.00 97.81 103 PHE A CA 1
ATOM 781 C C . PHE A 1 103 ? -17.436 6.492 20.898 1.00 97.81 103 PHE A C 1
ATOM 783 O O . PHE A 1 103 ? -16.385 6.516 20.260 1.00 97.81 103 PHE A O 1
ATOM 790 N N . VAL A 1 104 ? -18.178 7.589 21.077 1.00 97.81 104 VAL A N 1
ATOM 791 C CA . VAL A 1 104 ? -17.790 8.917 20.582 1.00 97.81 104 VAL A CA 1
ATOM 792 C C . VAL A 1 104 ? -16.706 9.524 21.476 1.00 97.81 104 VAL A C 1
ATOM 794 O O . VAL A 1 104 ? -16.821 9.521 22.698 1.00 97.81 104 VAL A O 1
ATOM 797 N N . GLY A 1 105 ? -15.682 10.114 20.855 1.00 97.19 105 GLY A N 1
ATOM 798 C CA . GLY A 1 105 ? -14.582 10.791 21.547 1.00 97.19 105 GLY A CA 1
ATOM 799 C C . GLY A 1 105 ? -13.313 9.944 21.664 1.00 97.19 105 GLY A C 1
ATOM 800 O O . GLY A 1 105 ? -13.252 8.806 21.198 1.00 97.19 105 GLY A O 1
ATOM 801 N N . SER A 1 106 ? -12.276 10.541 22.257 1.00 97.88 106 SER A N 1
ATOM 802 C CA . SER A 1 106 ? -11.013 9.848 22.532 1.00 97.88 106 SER A CA 1
ATOM 803 C C . SER A 1 106 ? -11.157 8.952 23.761 1.00 97.88 106 SER A C 1
ATOM 805 O O . SER A 1 106 ? -11.774 9.347 24.750 1.00 97.88 106 SER A O 1
ATOM 807 N N . GLN A 1 107 ? -10.610 7.743 23.678 1.00 97.81 107 GLN A N 1
ATOM 808 C CA . GLN A 1 107 ? -10.677 6.714 24.713 1.00 97.81 107 GLN A CA 1
ATOM 809 C C . GLN A 1 107 ? -9.524 5.725 24.530 1.00 97.81 107 GLN A C 1
ATOM 811 O O . GLN A 1 107 ? -8.963 5.618 23.436 1.00 97.81 107 GLN A O 1
ATOM 816 N N . ASN A 1 108 ? -9.189 4.978 25.579 1.00 98.19 108 ASN A N 1
ATOM 817 C CA . ASN A 1 108 ? -8.255 3.869 25.450 1.00 98.19 108 ASN A CA 1
ATOM 818 C C . ASN A 1 108 ? -8.937 2.682 24.744 1.00 98.19 108 ASN A C 1
ATOM 820 O O . ASN A 1 108 ? -10.159 2.530 24.787 1.00 98.19 108 ASN A O 1
ATOM 824 N N . ASN A 1 109 ? -8.158 1.805 24.107 1.00 97.88 109 ASN A N 1
ATOM 825 C CA . ASN A 1 109 ? -8.714 0.596 23.502 1.00 97.88 109 ASN A CA 1
ATOM 826 C C . ASN A 1 109 ? -9.293 -0.379 24.548 1.00 97.88 109 ASN A C 1
ATOM 828 O O . ASN A 1 109 ? -10.191 -1.148 24.212 1.00 97.88 109 ASN A O 1
ATOM 832 N N . THR A 1 110 ? -8.845 -0.315 25.805 1.00 98.19 110 THR A N 1
ATOM 833 C CA . THR A 1 110 ? -9.422 -1.080 26.919 1.00 98.19 110 THR A CA 1
ATOM 834 C C . THR A 1 110 ? -10.847 -0.639 27.237 1.00 98.19 110 THR A C 1
ATOM 836 O O . THR A 1 110 ? -11.709 -1.485 27.443 1.00 98.19 110 THR A O 1
ATOM 839 N N . ASP A 1 111 ? -11.135 0.663 27.154 1.00 98.00 111 ASP A N 1
ATOM 840 C CA . ASP A 1 111 ? -12.466 1.212 27.444 1.00 98.00 111 ASP A CA 1
ATOM 841 C C . ASP A 1 111 ? -13.513 0.714 26.432 1.00 98.00 111 ASP A C 1
ATOM 843 O O . ASP A 1 111 ? -14.697 0.583 26.747 1.00 98.00 111 ASP A O 1
ATOM 847 N N . ILE A 1 112 ? -13.080 0.420 25.199 1.00 98.06 112 ILE A N 1
ATOM 848 C CA . ILE A 1 112 ? -13.923 -0.202 24.170 1.00 98.06 112 ILE A CA 1
ATOM 849 C C . ILE A 1 112 ? -14.333 -1.607 24.621 1.00 98.06 112 ILE A C 1
ATOM 851 O O . ILE A 1 112 ? -15.504 -1.966 24.498 1.00 98.06 112 ILE A O 1
ATOM 855 N N . ALA A 1 113 ? -13.391 -2.395 25.148 1.00 97.62 113 ALA A N 1
ATOM 856 C CA . ALA A 1 113 ? -13.671 -3.742 25.637 1.00 97.62 113 ALA A CA 1
ATOM 857 C C . ALA A 1 113 ? -14.644 -3.712 26.824 1.00 97.62 113 ALA A C 1
ATOM 859 O O . ALA A 1 113 ? -15.634 -4.442 26.804 1.00 97.62 113 ALA A O 1
ATOM 860 N N . ASP A 1 114 ? -14.422 -2.817 27.789 1.00 97.31 114 ASP A N 1
ATOM 861 C CA . ASP A 1 114 ? -15.285 -2.671 28.966 1.00 97.31 114 ASP A CA 1
ATOM 862 C C . ASP A 1 114 ? -16.741 -2.365 28.575 1.00 97.31 114 ASP A C 1
ATOM 864 O O . ASP A 1 114 ? -17.673 -2.998 29.074 1.00 97.31 114 ASP A O 1
ATOM 868 N N . LYS A 1 115 ? -16.955 -1.452 27.61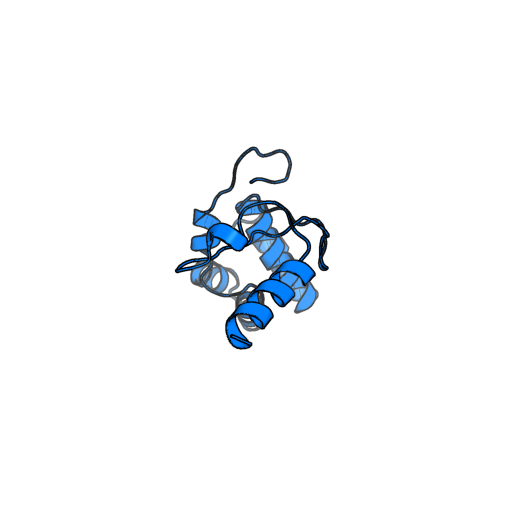5 1.00 96.44 115 LYS A N 1
ATOM 869 C CA . LYS A 1 115 ? -18.297 -1.120 27.096 1.00 96.44 115 LYS A CA 1
ATOM 870 C C . LYS A 1 115 ? -18.967 -2.312 26.419 1.00 96.44 115 LYS A C 1
ATOM 872 O O . LYS A 1 115 ? -20.152 -2.556 26.634 1.00 96.44 115 LYS A O 1
ATOM 877 N N . LEU A 1 116 ? -18.221 -3.056 25.599 1.00 96.50 116 LEU A N 1
ATOM 878 C CA . LEU A 1 116 ? -18.750 -4.225 24.893 1.00 96.50 116 LEU A CA 1
ATOM 879 C C . LEU A 1 116 ? -19.136 -5.350 25.858 1.00 96.50 116 LEU A C 1
ATOM 881 O O . LEU A 1 116 ? -20.193 -5.952 25.681 1.00 96.50 116 LEU A O 1
ATOM 885 N N . ILE A 1 117 ? -18.317 -5.607 26.881 1.00 96.94 117 ILE A N 1
ATOM 886 C CA . ILE A 1 117 ? -18.611 -6.594 27.930 1.00 96.94 117 ILE A CA 1
ATOM 887 C C . ILE A 1 117 ? -19.865 -6.176 28.702 1.00 96.94 117 ILE A C 1
ATOM 889 O O . ILE A 1 117 ? -20.787 -6.977 28.852 1.00 96.94 117 ILE A O 1
ATOM 893 N N . HIS A 1 118 ? -19.954 -4.902 29.094 1.00 95.00 118 HIS A N 1
ATOM 894 C CA . HIS A 1 118 ? -21.099 -4.378 29.834 1.00 95.00 118 HIS A CA 1
ATOM 895 C C . HIS A 1 118 ? -22.439 -4.554 29.099 1.00 95.00 118 HIS A C 1
ATOM 897 O O . HIS A 1 118 ? -23.465 -4.733 29.747 1.00 95.00 118 HIS A O 1
ATOM 903 N N . PHE A 1 119 ? -22.462 -4.534 27.762 1.00 93.38 119 PHE A N 1
ATOM 904 C CA . PHE A 1 119 ? -23.692 -4.787 27.002 1.00 93.38 119 PHE A CA 1
ATOM 905 C C . PHE A 1 119 ? -24.174 -6.243 27.044 1.00 93.38 119 PHE A C 1
ATOM 907 O O . PHE A 1 119 ? -25.346 -6.486 26.765 1.00 93.38 119 PHE A O 1
ATOM 914 N N . ILE A 1 120 ? -23.295 -7.201 27.352 1.00 93.62 120 ILE A N 1
ATOM 915 C CA . ILE A 1 120 ? -23.624 -8.634 27.396 1.00 93.62 120 ILE A CA 1
ATOM 916 C C . ILE A 1 120 ? -24.085 -9.054 28.796 1.00 93.62 120 ILE A C 1
ATOM 918 O O . ILE A 1 120 ? -24.901 -9.961 28.923 1.00 93.62 120 ILE A O 1
ATOM 922 N N . GLU A 1 121 ? -23.579 -8.405 29.841 1.00 89.19 121 GLU A N 1
ATOM 923 C CA . GLU A 1 121 ? -23.852 -8.762 31.240 1.00 89.19 121 GLU A CA 1
ATOM 924 C C . GLU A 1 121 ? -25.207 -8.257 31.779 1.00 89.19 121 GLU A C 1
ATOM 926 O O . GLU A 1 121 ? -25.478 -8.413 32.971 1.00 89.19 121 GLU A O 1
ATOM 931 N N . GLN A 1 122 ? -26.049 -7.647 30.936 1.00 63.41 122 GLN A N 1
ATOM 932 C CA . GLN A 1 122 ? -27.355 -7.092 31.332 1.00 63.41 122 GLN A CA 1
ATOM 933 C C . GLN A 1 122 ? -28.484 -8.122 31.385 1.00 63.41 122 GLN A C 1
ATOM 935 O O . GLN A 1 122 ? -28.531 -9.022 30.516 1.00 63.41 122 GLN A O 1
#

Sequence (122 aa):
MGAHGQYKWEADVVHGVKATAGTITQHLLESDDLKSVWNKYTSIAFTPENKIKLEQAKSMGDKALNLAVKSIISDTSFTGWTTGGHTAVDVQVFAYGKGSEQFVGSQNNTDIADKLIHFIEQ

Foldseek 3Di:
DFAPPDPAFQVVQVVQAQDQLLVLLVVLLVDPCNQVSDVVGGPDDPDPVLVVQQVVQSVVHSVSNSVSSVCSSCVVRRNDDDDPDDDDDDDDDADDDPPRVVRPDDDDPVSVVVSVVVVVVD

Radius of gyration: 21.18 Å; chains: 1; bounding box: 47×34×52 Å

pLDDT: mean 97.05, std 3.45, range [63.41, 98.75]

Secondary structure (DSSP, 8-state):
---TT-S---HHHHHT--S-HHHHHHHHHH-S-HHHHHHHH--S---HHHHHHHHHHHHT-HHHHHHHHHHHHHHHHT---S-SS---PPPP----STTGGGG-S---HHHHHHHHHHHH--